Protein AF-A0A1J7C7L7-F1 (afdb_monomer_lite)

pLDDT: mean 82.81, std 12.19, range [36.19, 93.81]

Structure (mmCIF, N/CA/C/O b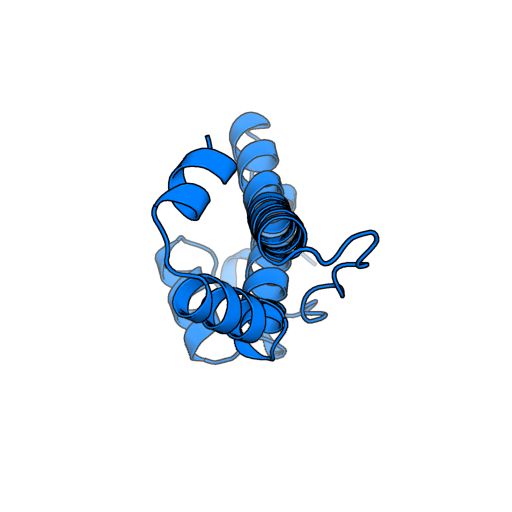ackbone):
data_AF-A0A1J7C7L7-F1
#
_entry.id   AF-A0A1J7C7L7-F1
#
loop_
_atom_site.group_PDB
_atom_site.id
_atom_site.type_symbol
_atom_site.label_atom_id
_atom_site.label_alt_id
_atom_site.label_comp_id
_atom_site.label_asym_id
_atom_site.label_entity_id
_atom_site.label_seq_id
_atom_site.pdbx_PDB_ins_code
_atom_site.Cartn_x
_atom_site.Cartn_y
_atom_site.Cartn_z
_atom_site.occupancy
_atom_site.B_iso_or_equiv
_atom_site.auth_seq_id
_atom_site.auth_comp_id
_atom_site.auth_asym_id
_atom_site.auth_atom_id
_atom_site.pdbx_PDB_model_num
ATOM 1 N N . MET A 1 1 ? 8.157 8.646 12.339 1.00 60.72 1 MET A N 1
ATOM 2 C CA . MET A 1 1 ? 7.439 9.696 11.579 1.00 60.72 1 MET A CA 1
ATOM 3 C C . MET A 1 1 ? 5.990 9.289 11.350 1.00 60.72 1 MET A C 1
ATOM 5 O O . MET A 1 1 ? 5.114 10.031 11.753 1.00 60.72 1 MET A O 1
ATOM 9 N N . LEU A 1 2 ? 5.734 8.085 10.824 1.00 71.38 2 LEU A N 1
ATOM 10 C CA . LEU A 1 2 ? 4.378 7.577 10.576 1.00 71.38 2 LEU A CA 1
ATOM 11 C C . LEU A 1 2 ? 3.505 7.480 11.845 1.00 71.38 2 LEU A C 1
ATOM 13 O O . LEU A 1 2 ? 2.364 7.923 11.849 1.00 71.38 2 LEU A O 1
ATOM 17 N N . THR A 1 3 ? 4.074 7.006 12.955 1.00 71.69 3 THR A N 1
ATOM 18 C CA . THR A 1 3 ? 3.386 6.918 14.256 1.00 71.69 3 THR A CA 1
ATOM 19 C C . THR A 1 3 ? 2.934 8.284 14.784 1.00 71.69 3 THR A C 1
ATOM 21 O O . THR A 1 3 ? 1.812 8.407 15.258 1.00 71.69 3 THR A O 1
ATOM 24 N N . ALA A 1 4 ? 3.758 9.327 14.627 1.00 74.81 4 ALA A N 1
ATOM 25 C CA . ALA A 1 4 ? 3.439 10.683 15.084 1.00 74.81 4 ALA A CA 1
ATOM 26 C C . ALA A 1 4 ? 2.278 11.311 14.289 1.00 74.81 4 ALA A C 1
ATOM 28 O O . ALA A 1 4 ? 1.431 11.996 14.854 1.00 74.81 4 ALA A O 1
ATOM 29 N N . GLU A 1 5 ? 2.188 11.028 12.986 1.00 77.25 5 GLU A N 1
ATOM 30 C CA . GLU A 1 5 ? 1.050 11.460 12.161 1.00 77.25 5 GLU A CA 1
ATOM 31 C C . GLU A 1 5 ? -0.255 10.765 12.586 1.00 77.25 5 GLU A C 1
ATOM 33 O O . GLU A 1 5 ? -1.320 11.383 12.615 1.00 77.25 5 GLU A O 1
ATOM 38 N N . LEU A 1 6 ? -0.180 9.486 12.975 1.00 83.50 6 LEU A N 1
ATOM 39 C CA . LEU A 1 6 ? -1.329 8.717 13.465 1.00 83.50 6 LEU A CA 1
ATOM 40 C C . LEU A 1 6 ? -1.743 9.086 14.901 1.00 83.50 6 LEU A C 1
ATOM 42 O O . LEU A 1 6 ? -2.901 8.893 15.277 1.00 83.50 6 LEU A O 1
ATOM 46 N N . GLU A 1 7 ? -0.838 9.634 15.713 1.00 81.25 7 GLU A N 1
ATOM 47 C CA . GLU A 1 7 ? -1.153 10.155 17.052 1.00 81.25 7 GLU A CA 1
ATOM 48 C C . GLU A 1 7 ? -2.107 11.354 16.992 1.00 81.25 7 GLU A C 1
ATOM 50 O O . GLU A 1 7 ? -3.000 11.465 17.834 1.00 81.25 7 GLU A O 1
ATOM 55 N N . GLY A 1 8 ? -1.980 12.197 15.961 1.00 84.06 8 GLY A N 1
ATOM 56 C CA . GLY A 1 8 ? -2.882 13.325 15.710 1.00 84.06 8 GLY A CA 1
ATOM 57 C C . GLY A 1 8 ? -4.281 12.922 15.223 1.00 84.06 8 GLY A C 1
ATOM 58 O O . GLY A 1 8 ? -5.187 13.757 15.191 1.00 84.06 8 GLY A O 1
ATOM 59 N N . GLN A 1 9 ? -4.486 11.655 14.853 1.00 89.06 9 GLN A N 1
ATOM 60 C CA . GLN A 1 9 ? -5.759 11.157 14.338 1.00 89.06 9 GLN A CA 1
ATOM 61 C C . GLN A 1 9 ? -6.661 10.612 15.452 1.00 89.06 9 GLN A C 1
ATOM 63 O O . GLN A 1 9 ? -6.230 9.970 16.414 1.00 89.06 9 GLN A O 1
ATOM 68 N N . SER A 1 10 ? -7.971 10.829 15.298 1.00 92.12 10 SER A N 1
ATOM 69 C CA . SER A 1 10 ? -8.965 10.229 16.195 1.00 92.12 10 SER A CA 1
ATOM 70 C C . SER A 1 10 ? -9.018 8.705 16.034 1.00 92.12 10 SER A C 1
ATOM 72 O O . SER A 1 10 ? -8.830 8.181 14.936 1.00 92.12 10 SER A O 1
ATOM 74 N N . PHE A 1 11 ? -9.393 7.987 17.096 1.00 91.00 11 PHE A N 1
ATOM 75 C CA . PHE A 1 11 ? -9.567 6.527 17.060 1.00 91.00 11 PHE A CA 1
ATOM 76 C C . PHE A 1 11 ? -10.500 6.063 15.921 1.00 91.00 11 PHE A C 1
ATOM 78 O O . PHE A 1 11 ? -10.189 5.124 15.186 1.00 91.00 11 PHE A O 1
ATOM 85 N N . ASN A 1 12 ? -11.616 6.772 15.710 1.00 91.62 12 ASN A N 1
ATOM 86 C CA . ASN A 1 12 ? -12.573 6.481 14.636 1.00 91.62 12 ASN A CA 1
ATOM 87 C C . ASN A 1 12 ? -12.021 6.773 13.234 1.00 91.62 12 ASN A C 1
ATOM 89 O O . ASN A 1 12 ? -12.500 6.197 12.256 1.00 91.62 12 ASN A O 1
ATOM 93 N N . ALA A 1 13 ? -11.071 7.702 13.104 1.00 90.56 13 ALA A N 1
ATOM 94 C CA . ALA A 1 13 ? -10.379 7.941 11.841 1.00 90.56 13 ALA A CA 1
ATOM 95 C C . ALA A 1 13 ? -9.415 6.786 11.552 1.00 90.56 13 ALA A C 1
ATOM 97 O O . ALA A 1 13 ? -9.538 6.166 10.500 1.00 90.5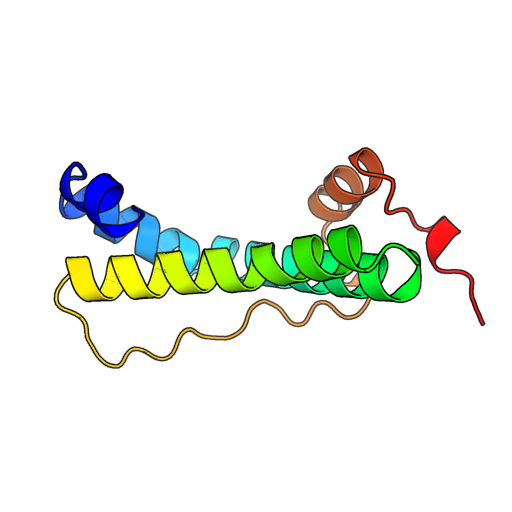6 13 ALA A O 1
ATOM 98 N N . CYS A 1 14 ? -8.570 6.411 12.520 1.00 91.44 14 CYS A N 1
ATOM 99 C CA . CYS A 1 14 ? -7.652 5.276 12.388 1.00 91.44 14 CYS A CA 1
ATOM 100 C C . CYS A 1 14 ? -8.390 3.968 12.069 1.00 91.44 14 CYS A C 1
ATOM 102 O O . CYS A 1 14 ? -7.981 3.235 11.177 1.00 91.44 14 CYS A O 1
ATOM 104 N N . THR A 1 15 ? -9.525 3.710 12.727 1.00 92.25 15 THR A N 1
ATOM 105 C CA . THR A 1 15 ? -10.349 2.515 12.467 1.00 92.25 15 THR A CA 1
ATOM 106 C C . THR A 1 15 ? -10.864 2.478 11.025 1.00 92.25 15 THR A C 1
ATOM 108 O O . THR A 1 15 ? -10.816 1.437 10.378 1.00 92.25 15 THR A O 1
ATOM 111 N N . ARG A 1 16 ? -11.331 3.617 10.492 1.00 92.81 16 ARG A N 1
ATOM 112 C CA . ARG A 1 16 ? -11.800 3.708 9.099 1.00 92.81 16 ARG A CA 1
ATOM 113 C C . ARG A 1 16 ? -10.660 3.581 8.093 1.00 92.81 16 ARG A C 1
ATOM 115 O O . ARG A 1 16 ? -10.832 2.916 7.080 1.00 92.81 16 ARG A O 1
ATOM 122 N N . MET A 1 17 ? -9.513 4.202 8.370 1.00 93.81 17 MET A N 1
ATOM 123 C CA . MET A 1 17 ? -8.317 4.068 7.533 1.00 93.81 17 MET A CA 1
ATOM 124 C C . MET A 1 17 ? -7.880 2.607 7.455 1.00 93.81 17 MET A C 1
ATOM 126 O O . MET A 1 17 ? -7.680 2.098 6.357 1.00 93.81 17 MET A O 1
ATOM 130 N N . LEU A 1 18 ? -7.821 1.925 8.602 1.00 93.81 18 LEU A N 1
ATOM 131 C CA . LEU A 1 18 ? -7.468 0.514 8.665 1.00 93.81 18 LEU A CA 1
ATOM 132 C C . LEU A 1 18 ? -8.463 -0.345 7.875 1.00 93.81 18 LEU A C 1
ATOM 134 O O . LEU A 1 18 ? -8.043 -1.109 7.017 1.00 93.81 18 LEU A O 1
ATOM 138 N N . ALA A 1 19 ? -9.770 -0.153 8.076 1.00 92.06 19 ALA A N 1
ATOM 139 C CA . ALA A 1 19 ? -10.794 -0.901 7.344 1.00 92.06 19 ALA A CA 1
ATOM 140 C C . ALA A 1 19 ? -10.697 -0.715 5.817 1.00 92.06 19 ALA A C 1
ATOM 142 O O . ALA A 1 19 ? -10.874 -1.673 5.070 1.00 92.06 19 ALA A O 1
ATOM 143 N N . ASN A 1 20 ? -10.382 0.496 5.345 1.00 93.50 20 ASN A N 1
ATOM 144 C CA . ASN A 1 20 ? -10.174 0.749 3.917 1.00 93.50 20 ASN A CA 1
ATOM 145 C C . ASN A 1 20 ? -8.928 0.032 3.373 1.00 93.50 20 ASN A C 1
ATOM 147 O O . ASN A 1 20 ? -8.951 -0.436 2.238 1.00 93.50 20 ASN A O 1
ATOM 151 N N . LEU A 1 21 ? -7.849 -0.028 4.160 1.00 92.56 21 LEU A N 1
ATOM 152 C CA . LEU A 1 21 ? -6.582 -0.643 3.757 1.00 92.56 21 LEU A CA 1
ATOM 153 C C . LEU A 1 21 ? -6.601 -2.182 3.853 1.00 92.56 21 LEU A C 1
ATOM 155 O O . LEU A 1 21 ? -5.958 -2.856 3.049 1.00 92.56 21 LEU A O 1
ATOM 159 N N . GLU A 1 22 ? -7.349 -2.745 4.804 1.00 91.94 22 GLU A N 1
ATOM 160 C CA . GLU A 1 22 ? -7.569 -4.195 4.928 1.00 91.94 22 GLU A CA 1
ATOM 161 C C . GLU A 1 22 ? -8.618 -4.717 3.929 1.00 91.94 22 GLU A C 1
ATOM 163 O O . GLU A 1 22 ? -8.555 -5.877 3.517 1.00 91.94 22 GLU A O 1
ATOM 168 N N . GLY A 1 23 ? -9.586 -3.875 3.551 1.00 88.44 23 GLY A N 1
ATOM 169 C CA . GLY A 1 23 ? -10.656 -4.210 2.613 1.00 88.44 23 GLY A CA 1
ATOM 170 C C . GLY A 1 23 ? -10.218 -4.256 1.145 1.00 88.44 23 GLY A C 1
ATOM 171 O O . GLY A 1 23 ? -9.053 -4.045 0.816 1.00 88.44 23 GLY A O 1
ATOM 172 N N . GLU A 1 24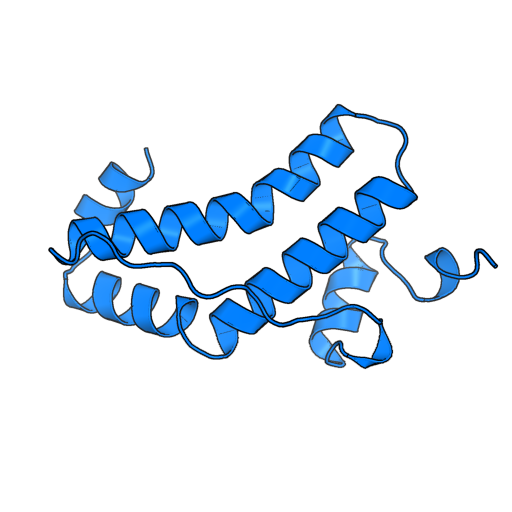 ? -11.191 -4.493 0.259 1.00 88.62 24 GLU A N 1
ATOM 173 C CA . GLU A 1 24 ? -11.007 -4.644 -1.198 1.00 88.62 24 GLU A CA 1
ATOM 174 C C . GLU A 1 24 ? -10.149 -3.523 -1.802 1.00 88.62 24 GLU A C 1
ATOM 176 O O . GLU A 1 24 ? -9.139 -3.794 -2.440 1.00 88.62 24 GLU A O 1
ATOM 181 N N . TYR A 1 25 ? -10.458 -2.262 -1.479 1.00 87.44 25 TYR A N 1
ATOM 182 C CA . TYR A 1 25 ? -9.688 -1.110 -1.956 1.00 87.44 25 TYR A CA 1
ATOM 183 C C . TYR A 1 25 ? -8.190 -1.206 -1.632 1.00 87.44 25 TYR A C 1
ATOM 185 O O . TYR A 1 25 ? -7.345 -0.931 -2.481 1.00 87.44 25 TYR A O 1
ATOM 193 N N . GLY A 1 26 ? -7.842 -1.547 -0.391 1.00 90.06 26 GLY A N 1
ATOM 194 C CA . GLY A 1 26 ? -6.450 -1.611 0.031 1.00 90.06 26 GLY A CA 1
ATOM 195 C C . GLY A 1 26 ? -5.720 -2.848 -0.478 1.00 90.06 26 GLY A C 1
ATOM 196 O O . GLY A 1 26 ? -4.505 -2.793 -0.671 1.00 90.06 26 GLY A O 1
ATOM 197 N N . GLN A 1 27 ? -6.438 -3.948 -0.708 1.00 90.62 27 GLN A N 1
ATOM 198 C CA . GLN A 1 27 ? -5.894 -5.133 -1.372 1.00 90.62 27 GLN A CA 1
ATOM 199 C C . GLN A 1 27 ? -5.566 -4.824 -2.836 1.00 90.62 27 GLN A C 1
ATOM 201 O O . GLN A 1 27 ? -4.439 -5.080 -3.263 1.00 90.62 27 GLN A O 1
ATOM 206 N N . ASP A 1 28 ? -6.489 -4.188 -3.559 1.00 90.12 28 ASP A N 1
ATOM 207 C CA . ASP A 1 28 ? -6.286 -3.762 -4.946 1.00 90.12 28 ASP A CA 1
ATOM 208 C C . ASP A 1 28 ? -5.142 -2.752 -5.061 1.00 90.12 28 ASP A C 1
ATOM 210 O O . ASP A 1 28 ? -4.256 -2.908 -5.898 1.00 90.12 28 ASP A O 1
ATOM 214 N N . LEU A 1 29 ? -5.103 -1.745 -4.179 1.00 89.38 29 LEU A N 1
ATOM 215 C CA . LEU A 1 29 ? -4.027 -0.752 -4.149 1.00 89.38 29 LEU A CA 1
ATOM 216 C C . LEU A 1 29 ? -2.652 -1.415 -4.024 1.00 89.38 29 LEU A C 1
ATOM 218 O O . LEU A 1 29 ? -1.735 -1.059 -4.761 1.00 89.38 29 LEU A O 1
ATOM 222 N N . ARG A 1 30 ? -2.503 -2.368 -3.099 1.00 92.25 30 ARG A N 1
ATOM 223 C CA . ARG A 1 30 ? -1.236 -3.084 -2.901 1.00 92.25 30 ARG A CA 1
ATOM 224 C C . ARG A 1 30 ? -0.891 -3.956 -4.104 1.00 92.25 30 ARG A C 1
ATOM 226 O O . ARG A 1 30 ? 0.228 -3.853 -4.585 1.00 92.25 30 ARG A O 1
ATOM 233 N N . GLY A 1 31 ? -1.863 -4.676 -4.668 1.00 90.12 31 GLY A N 1
ATOM 234 C CA . GLY A 1 31 ? -1.660 -5.460 -5.891 1.00 90.12 31 GLY A CA 1
ATOM 235 C C . GLY A 1 31 ? -1.212 -4.611 -7.087 1.00 90.12 31 GLY A C 1
ATOM 236 O O . GLY A 1 31 ? -0.307 -4.996 -7.824 1.00 90.12 31 GLY A O 1
ATOM 237 N N . VAL A 1 32 ? -1.783 -3.414 -7.266 1.00 89.06 32 VAL A N 1
ATOM 238 C CA . VAL A 1 32 ? -1.370 -2.483 -8.333 1.00 89.06 32 VAL A CA 1
ATOM 239 C C . VAL A 1 32 ? 0.042 -1.947 -8.094 1.00 89.06 32 VAL A C 1
ATOM 241 O O . VAL A 1 32 ? 0.805 -1.799 -9.049 1.00 89.06 32 VAL A O 1
ATOM 244 N N . LEU A 1 33 ? 0.399 -1.642 -6.842 1.00 91.50 33 LEU A N 1
ATOM 245 C CA . LEU A 1 33 ? 1.745 -1.185 -6.495 1.00 91.50 33 LEU A CA 1
ATOM 246 C C . LEU A 1 33 ? 2.786 -2.291 -6.699 1.00 91.50 33 LEU A C 1
ATOM 248 O O . LEU A 1 33 ? 3.851 -1.999 -7.241 1.00 91.50 33 LEU A O 1
ATOM 252 N N . ASP A 1 34 ? 2.473 -3.532 -6.319 1.00 91.38 34 ASP A N 1
ATOM 253 C CA . ASP A 1 34 ? 3.328 -4.700 -6.554 1.00 91.38 34 ASP A CA 1
ATOM 254 C C . ASP A 1 34 ? 3.542 -4.910 -8.053 1.00 91.38 34 ASP A C 1
ATOM 256 O O . ASP A 1 34 ? 4.682 -4.930 -8.518 1.00 91.38 34 ASP A O 1
ATOM 260 N N . PHE A 1 35 ? 2.458 -4.933 -8.835 1.00 88.81 35 PHE A N 1
ATOM 261 C CA . PHE A 1 35 ? 2.538 -5.045 -10.290 1.00 88.81 35 PHE A CA 1
ATOM 262 C C . PHE A 1 35 ? 3.387 -3.921 -10.899 1.00 88.81 35 PHE A C 1
ATOM 264 O O . PHE A 1 35 ? 4.265 -4.169 -11.723 1.00 88.81 35 PHE A O 1
ATOM 271 N N . ALA A 1 36 ? 3.171 -2.669 -10.484 1.00 87.75 36 ALA A N 1
ATOM 272 C CA . ALA A 1 36 ? 3.960 -1.541 -10.969 1.00 87.75 36 ALA A CA 1
ATOM 273 C C . ALA A 1 36 ? 5.449 -1.677 -10.606 1.00 87.75 36 ALA A C 1
ATOM 275 O O . ALA A 1 36 ? 6.307 -1.373 -11.438 1.00 87.75 36 ALA A O 1
ATOM 276 N N . ALA A 1 37 ? 5.767 -2.148 -9.399 1.00 90.38 37 ALA A N 1
ATOM 277 C CA . ALA A 1 37 ? 7.141 -2.381 -8.970 1.00 90.38 37 ALA A CA 1
ATOM 278 C C . ALA A 1 37 ? 7.819 -3.489 -9.787 1.00 90.38 37 ALA A C 1
ATOM 280 O O . ALA A 1 37 ? 8.961 -3.310 -10.220 1.00 90.38 37 ALA A O 1
ATOM 281 N N . GLU A 1 38 ? 7.104 -4.577 -10.081 1.00 90.38 38 GLU A N 1
ATOM 282 C CA . GLU A 1 38 ? 7.578 -5.632 -10.979 1.00 90.38 38 GLU A CA 1
ATOM 283 C C . GLU A 1 38 ? 7.872 -5.090 -12.380 1.00 90.38 38 GLU A C 1
ATOM 285 O O . GLU A 1 38 ? 8.943 -5.352 -12.931 1.00 90.38 38 GLU A O 1
ATOM 290 N N . GLN A 1 39 ? 6.970 -4.273 -12.933 1.00 86.44 39 GLN A N 1
ATOM 291 C CA . GLN A 1 39 ? 7.158 -3.659 -14.249 1.00 86.44 39 GLN A CA 1
ATOM 292 C C . GLN A 1 39 ? 8.377 -2.738 -14.296 1.00 86.44 39 GLN A C 1
ATOM 294 O O . GLN A 1 39 ? 9.173 -2.809 -15.235 1.00 86.44 39 GLN A O 1
ATOM 299 N N . VAL A 1 40 ? 8.573 -1.902 -13.274 1.00 88.19 40 VAL A N 1
ATOM 300 C CA . VAL A 1 40 ? 9.770 -1.054 -13.180 1.00 88.19 40 VAL A CA 1
ATOM 301 C C . VAL A 1 40 ? 11.024 -1.919 -13.049 1.00 88.19 40 VAL A C 1
ATOM 303 O O . VAL A 1 40 ? 11.999 -1.672 -13.749 1.00 88.19 40 VAL A O 1
ATOM 306 N N . GLY A 1 41 ? 10.997 -2.972 -12.228 1.00 88.62 41 GLY A N 1
ATOM 307 C CA . GLY A 1 41 ? 12.133 -3.884 -12.061 1.00 88.62 41 GLY A CA 1
ATOM 308 C C . GLY A 1 41 ? 12.538 -4.638 -13.331 1.00 88.62 41 GLY A C 1
ATOM 309 O O . GLY A 1 41 ? 13.687 -5.054 -13.443 1.00 88.62 41 GLY A O 1
ATOM 310 N N . GLN A 1 42 ? 11.617 -4.806 -14.283 1.00 87.94 42 GLN A N 1
ATOM 311 C CA . GLN A 1 42 ? 11.882 -5.444 -15.576 1.00 87.94 42 GLN A CA 1
ATOM 312 C C . GLN A 1 42 ? 12.345 -4.464 -16.661 1.00 87.94 42 GLN A C 1
ATOM 314 O O . GLN A 1 42 ? 12.996 -4.886 -17.615 1.00 87.94 42 GLN A O 1
ATOM 319 N N . THR A 1 43 ? 11.983 -3.183 -16.555 1.00 85.94 43 THR A N 1
ATOM 320 C CA . THR A 1 43 ? 12.135 -2.209 -17.652 1.00 85.94 43 THR A CA 1
ATOM 321 C C . THR A 1 43 ? 13.144 -1.097 -17.374 1.00 85.94 43 THR A C 1
ATOM 323 O O . THR A 1 43 ? 13.593 -0.444 -18.314 1.00 85.94 43 THR A O 1
ATOM 326 N N . GLU A 1 44 ? 13.511 -0.870 -16.114 1.00 90.19 44 GLU A N 1
ATOM 327 C CA . GLU A 1 44 ? 14.409 0.204 -15.692 1.00 90.19 44 GLU A CA 1
ATOM 328 C C . GLU A 1 44 ? 15.755 -0.354 -15.208 1.00 90.19 44 GLU A C 1
ATOM 330 O O . GLU A 1 44 ? 15.811 -1.314 -14.441 1.00 90.19 44 GLU A O 1
ATOM 335 N N . GLU A 1 45 ? 16.848 0.278 -15.638 1.00 89.56 45 GLU A N 1
ATOM 336 C CA . GLU A 1 45 ? 18.213 -0.122 -15.271 1.00 89.56 45 GLU A CA 1
ATOM 337 C C . GLU A 1 45 ? 18.723 0.630 -14.034 1.00 89.56 45 GLU A C 1
ATOM 339 O O . GLU A 1 45 ? 19.635 0.156 -13.356 1.00 89.56 45 GLU A O 1
ATOM 344 N N . ASP A 1 46 ? 18.148 1.799 -13.719 1.00 92.81 46 ASP A N 1
ATOM 345 C CA . ASP A 1 46 ? 18.535 2.585 -12.548 1.00 92.81 46 ASP A CA 1
ATOM 346 C C . ASP A 1 46 ? 18.125 1.874 -11.237 1.00 92.81 46 ASP A C 1
ATOM 348 O O . ASP A 1 46 ? 16.937 1.842 -10.882 1.00 92.81 46 ASP A O 1
ATOM 352 N N . PRO A 1 47 ? 19.091 1.369 -10.442 1.00 89.56 47 PRO A N 1
ATOM 353 C CA . PRO A 1 47 ? 18.794 0.605 -9.235 1.00 89.56 47 PRO A CA 1
ATOM 354 C C . PRO A 1 47 ? 18.092 1.443 -8.159 1.00 89.56 47 PRO A C 1
ATOM 356 O O . PRO A 1 47 ? 17.376 0.892 -7.320 1.00 89.56 47 PRO A O 1
ATOM 359 N N . VAL A 1 48 ? 18.261 2.770 -8.165 1.00 91.56 48 VAL A N 1
ATOM 360 C CA . VAL A 1 48 ? 17.582 3.660 -7.215 1.00 91.56 48 VAL A CA 1
ATOM 361 C C . VAL A 1 48 ? 16.095 3.729 -7.536 1.00 91.56 48 VAL A C 1
ATOM 363 O O . VAL A 1 48 ? 15.271 3.669 -6.619 1.00 91.56 48 VAL A O 1
ATOM 366 N N . LYS A 1 49 ? 15.733 3.812 -8.819 1.00 87.19 49 LYS A N 1
ATOM 367 C CA . LYS A 1 49 ? 14.329 3.822 -9.246 1.00 87.19 49 LYS A CA 1
ATOM 368 C C . LYS A 1 49 ? 13.662 2.478 -9.003 1.00 87.19 49 LYS A C 1
ATOM 370 O O . LYS A 1 49 ? 12.572 2.459 -8.437 1.00 87.19 49 LYS A O 1
ATOM 375 N N . VAL A 1 50 ? 14.344 1.378 -9.328 1.00 87.38 50 VAL A N 1
ATOM 376 C CA . VAL A 1 50 ? 13.857 0.022 -9.034 1.00 87.38 50 VAL A CA 1
ATOM 377 C C . VAL A 1 50 ? 13.622 -0.141 -7.533 1.00 87.38 50 VAL A C 1
ATOM 379 O O . VAL A 1 50 ? 12.513 -0.455 -7.112 1.00 87.38 50 VAL A O 1
ATOM 382 N N . SER A 1 51 ? 14.617 0.177 -6.697 1.00 88.31 51 SER A N 1
ATOM 383 C CA . SER A 1 51 ? 14.464 0.114 -5.238 1.00 88.31 51 SER A CA 1
ATOM 384 C C . SER A 1 51 ? 13.332 1.007 -4.729 1.00 88.31 51 SER A C 1
ATOM 386 O O . SER A 1 51 ? 12.630 0.633 -3.795 1.00 88.31 51 SER A O 1
ATOM 388 N N . THR A 1 52 ? 13.144 2.187 -5.320 1.00 89.88 52 THR A N 1
ATOM 389 C CA . THR A 1 52 ? 12.067 3.102 -4.925 1.00 89.88 52 THR A CA 1
ATOM 390 C C . THR A 1 52 ? 10.695 2.538 -5.273 1.00 89.88 52 THR A C 1
ATOM 392 O O . THR A 1 52 ? 9.796 2.624 -4.443 1.00 89.88 52 THR A O 1
ATOM 395 N N . ALA A 1 53 ? 10.541 1.909 -6.439 1.00 88.75 53 ALA A N 1
ATOM 396 C CA . ALA A 1 53 ? 9.283 1.290 -6.838 1.00 88.75 53 ALA A CA 1
ATOM 397 C C . ALA A 1 53 ? 8.856 0.190 -5.850 1.00 88.75 53 ALA A C 1
ATOM 399 O O . ALA A 1 53 ? 7.735 0.226 -5.348 1.00 88.75 53 ALA A O 1
ATOM 400 N N . TYR A 1 54 ? 9.781 -0.697 -5.466 1.00 89.81 54 TYR A N 1
ATOM 401 C CA . TYR A 1 54 ? 9.516 -1.761 -4.488 1.00 89.81 54 TYR A CA 1
ATOM 402 C C . TYR A 1 54 ? 9.296 -1.270 -3.047 1.00 89.81 54 TYR A C 1
ATOM 404 O O . TYR A 1 54 ? 8.812 -2.033 -2.219 1.00 89.81 54 TYR A O 1
ATOM 412 N N . LYS A 1 55 ? 9.607 -0.009 -2.715 1.00 91.44 55 LYS A N 1
ATOM 413 C CA . LYS A 1 55 ? 9.313 0.542 -1.378 1.00 91.44 55 LYS A CA 1
ATOM 414 C C . LYS A 1 55 ? 7.841 0.888 -1.187 1.00 91.44 55 LYS A C 1
ATOM 416 O O . LYS A 1 55 ? 7.381 0.905 -0.050 1.00 91.44 55 LYS A O 1
ATOM 421 N N . TYR A 1 56 ? 7.110 1.219 -2.252 1.00 87.38 56 TYR A N 1
ATOM 422 C CA . TYR A 1 56 ? 5.732 1.694 -2.118 1.00 87.38 56 TYR A CA 1
ATOM 423 C C . TYR A 1 56 ? 4.748 0.625 -1.627 1.00 87.38 56 TYR A C 1
ATOM 425 O O . TYR A 1 56 ? 3.968 0.962 -0.734 1.00 87.38 56 TYR A O 1
ATOM 433 N N . PRO A 1 57 ? 4.780 -0.633 -2.114 1.00 87.00 57 PRO A N 1
ATOM 434 C CA . PRO A 1 57 ? 3.952 -1.692 -1.540 1.00 87.00 57 PRO A CA 1
ATOM 435 C C . PRO A 1 57 ? 4.224 -1.891 -0.045 1.00 87.00 57 PRO A C 1
ATOM 437 O O . PRO A 1 57 ? 3.303 -1.798 0.767 1.00 87.00 57 PRO A O 1
ATOM 440 N N . THR A 1 58 ? 5.502 -2.024 0.334 1.00 88.19 58 THR A N 1
ATOM 441 C CA . THR A 1 58 ? 5.932 -2.175 1.735 1.00 88.19 58 THR A CA 1
ATOM 442 C C . THR A 1 58 ? 5.489 -1.001 2.604 1.00 88.19 58 THR A C 1
ATOM 444 O O . THR A 1 58 ? 5.031 -1.191 3.724 1.00 88.19 58 THR A O 1
ATOM 447 N N . PHE A 1 59 ? 5.544 0.226 2.082 1.00 90.44 59 PHE A N 1
ATOM 448 C CA . PHE A 1 59 ? 5.100 1.404 2.822 1.00 90.44 59 PHE A CA 1
ATOM 449 C C . PHE A 1 59 ? 3.608 1.348 3.185 1.00 90.44 59 PHE A C 1
ATOM 451 O O . PHE A 1 59 ? 3.219 1.801 4.260 1.00 90.44 59 PHE A O 1
ATOM 458 N N . VAL A 1 60 ? 2.756 0.791 2.318 1.00 91.56 60 VAL A N 1
ATOM 459 C CA . VAL A 1 60 ? 1.332 0.611 2.640 1.00 91.56 60 VAL A CA 1
ATOM 460 C C . VAL A 1 60 ? 1.153 -0.435 3.743 1.00 91.56 60 VAL A C 1
ATOM 462 O O . VAL A 1 60 ? 0.329 -0.235 4.635 1.00 91.56 60 VAL A O 1
ATOM 465 N N . GLU A 1 61 ? 1.938 -1.513 3.732 1.00 90.69 61 GLU A N 1
ATOM 466 C CA . GLU A 1 61 ? 1.935 -2.513 4.809 1.00 90.69 61 GLU A CA 1
ATOM 467 C C . GLU A 1 61 ? 2.387 -1.915 6.147 1.00 90.69 61 GLU A C 1
ATOM 469 O O . GLU A 1 61 ? 1.713 -2.111 7.159 1.00 90.69 61 GLU A O 1
ATOM 474 N N . ASP A 1 62 ? 3.439 -1.093 6.145 1.00 91.06 62 ASP A N 1
ATOM 475 C CA . ASP A 1 62 ? 3.909 -0.372 7.334 1.00 91.06 62 ASP A CA 1
ATOM 476 C C . ASP A 1 62 ? 2.816 0.537 7.923 1.00 91.06 62 ASP A C 1
ATOM 478 O O . ASP A 1 62 ? 2.667 0.642 9.143 1.00 91.06 62 ASP A O 1
ATOM 482 N N . VAL A 1 63 ? 2.004 1.179 7.071 1.00 92.06 63 VAL A N 1
ATOM 483 C CA . VAL A 1 63 ? 0.851 1.984 7.511 1.00 92.06 63 VAL A CA 1
ATOM 484 C C . VAL A 1 63 ? -0.207 1.106 8.183 1.00 92.06 63 VAL A C 1
ATOM 486 O O . VAL A 1 63 ? -0.756 1.501 9.214 1.00 92.06 63 VAL A O 1
ATOM 489 N N . ILE A 1 64 ? -0.493 -0.079 7.635 1.00 92.88 64 ILE A N 1
ATOM 490 C CA . ILE A 1 64 ? -1.451 -1.033 8.215 1.00 92.88 64 ILE A CA 1
ATOM 491 C C . ILE A 1 64 ? -0.960 -1.508 9.589 1.00 92.88 64 ILE A C 1
ATOM 493 O O . ILE A 1 64 ? -1.726 -1.475 10.555 1.00 92.88 64 ILE A O 1
ATOM 497 N N . ILE A 1 65 ? 0.320 -1.870 9.705 1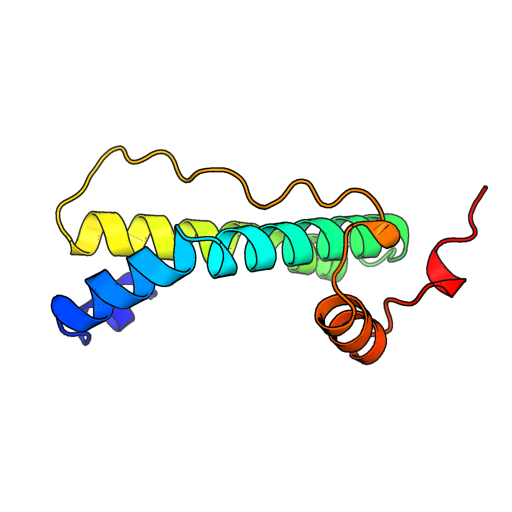.00 91.75 65 ILE A N 1
ATOM 498 C CA . ILE A 1 65 ? 0.948 -2.282 10.969 1.00 91.75 65 ILE A CA 1
ATOM 499 C C . ILE A 1 65 ? 0.850 -1.157 12.006 1.00 91.75 65 ILE A C 1
ATOM 501 O O . ILE A 1 65 ? 0.338 -1.368 13.106 1.00 91.75 65 ILE A O 1
ATOM 505 N N . ALA A 1 66 ? 1.241 0.066 11.642 1.00 92.06 66 ALA A N 1
ATOM 506 C CA . ALA A 1 66 ? 1.185 1.208 12.552 1.00 92.06 66 ALA A CA 1
ATOM 507 C C . ALA A 1 66 ? -0.255 1.536 13.002 1.00 92.06 66 ALA A C 1
ATOM 509 O O . ALA A 1 66 ? -0.484 1.932 14.148 1.00 92.06 66 ALA A O 1
ATOM 510 N N . LEU A 1 67 ? -1.250 1.353 12.127 1.00 92.75 67 LEU A N 1
ATOM 511 C CA . LEU A 1 67 ? -2.665 1.505 12.474 1.00 92.75 67 LEU A CA 1
ATOM 512 C C . LEU A 1 67 ? -3.144 0.415 13.442 1.00 92.75 67 LEU A C 1
ATOM 514 O O . LEU A 1 67 ? -3.888 0.728 14.373 1.00 92.75 67 LEU A O 1
ATOM 518 N N . HIS A 1 68 ? -2.716 -0.837 13.261 1.00 93.62 68 HIS A N 1
ATOM 519 C CA . HIS A 1 68 ? -3.001 -1.917 14.206 1.00 93.62 68 HIS A CA 1
ATOM 520 C C . HIS A 1 68 ? -2.456 -1.602 15.597 1.00 93.62 68 HIS A C 1
ATOM 522 O O . HIS A 1 68 ? -3.228 -1.587 16.561 1.00 93.62 68 HIS A O 1
ATOM 528 N N . GLU A 1 69 ? -1.174 -1.247 15.686 1.00 91.56 69 GLU A N 1
ATOM 529 C CA . GLU A 1 69 ? -0.523 -0.872 16.943 1.00 91.56 69 GLU A CA 1
ATOM 530 C C . GLU A 1 69 ? -1.252 0.291 17.624 1.00 91.56 69 GLU A C 1
ATOM 532 O O . GLU A 1 69 ? -1.577 0.232 18.813 1.00 91.56 69 GLU A O 1
ATOM 537 N N . ARG A 1 70 ? -1.600 1.330 16.853 1.00 89.81 70 ARG A N 1
ATOM 538 C CA . ARG A 1 70 ? -2.333 2.507 17.341 1.00 89.81 70 ARG A CA 1
ATOM 539 C C . ARG A 1 70 ? -3.717 2.171 17.899 1.00 89.81 70 ARG A C 1
ATOM 541 O O . ARG A 1 70 ? -4.214 2.894 18.771 1.00 89.81 70 ARG A O 1
ATOM 548 N N . LEU A 1 71 ? -4.350 1.121 17.383 1.00 91.06 71 LEU A N 1
ATOM 549 C CA . LEU A 1 71 ? -5.660 0.624 17.809 1.00 91.06 71 LEU A CA 1
ATOM 550 C C . LEU A 1 71 ? -5.554 -0.477 18.880 1.00 91.06 71 LEU A C 1
ATOM 552 O O . LEU A 1 71 ? -6.579 -1.034 19.270 1.00 91.06 71 LEU A O 1
ATOM 556 N N . GLY A 1 72 ? -4.346 -0.781 19.369 1.00 90.56 72 GLY A N 1
ATOM 557 C CA . GLY A 1 72 ? -4.106 -1.812 20.383 1.00 90.56 72 GLY A CA 1
ATOM 558 C C . GLY A 1 72 ? -4.273 -3.242 19.862 1.00 90.56 72 GLY A C 1
ATOM 559 O O . GLY A 1 72 ? -4.543 -4.151 20.646 1.00 90.56 72 GLY A O 1
ATOM 560 N N . ARG A 1 73 ? -4.162 -3.446 18.544 1.00 88.19 73 ARG A N 1
ATOM 561 C CA . ARG A 1 73 ? -4.163 -4.760 17.890 1.00 88.19 73 ARG A CA 1
ATOM 562 C C . ARG A 1 73 ? -2.708 -5.112 17.568 1.00 88.19 73 ARG A C 1
ATOM 564 O O . ARG A 1 73 ? -2.071 -4.393 16.813 1.00 88.19 73 ARG A O 1
ATOM 571 N N . TYR A 1 74 ? -2.189 -6.193 18.137 1.00 82.75 74 TYR A N 1
ATOM 572 C CA . TYR A 1 74 ? -0.807 -6.643 17.924 1.00 82.75 74 TYR A CA 1
ATOM 573 C C . TYR A 1 74 ? -0.787 -7.983 17.180 1.00 82.75 74 TYR A C 1
ATOM 575 O O . TYR A 1 74 ? -1.817 -8.655 17.108 1.00 82.75 74 TYR A O 1
ATOM 583 N N . ASP A 1 75 ? 0.368 -8.343 16.614 1.00 74.44 75 ASP A N 1
ATOM 584 C CA . ASP A 1 75 ? 0.608 -9.608 15.897 1.00 74.44 75 ASP A CA 1
ATOM 585 C C . ASP A 1 75 ? -0.339 -9.872 14.713 1.00 74.44 75 ASP A C 1
ATOM 587 O O . ASP A 1 75 ? -0.638 -11.017 14.366 1.00 74.44 75 ASP A O 1
ATOM 591 N N . VAL A 1 76 ? -0.834 -8.809 14.074 1.00 77.00 76 VAL A N 1
ATOM 592 C CA . VAL A 1 76 ? -1.716 -8.952 12.916 1.00 77.00 76 VAL A CA 1
ATOM 593 C C . VAL A 1 76 ? -0.885 -9.189 11.663 1.00 77.00 76 VAL A C 1
ATOM 595 O O . VAL A 1 76 ? -0.085 -8.348 11.260 1.00 77.00 76 VAL A O 1
ATOM 598 N N . LEU A 1 77 ? -1.108 -10.340 11.030 1.00 80.12 77 LEU A N 1
ATOM 599 C CA . LEU A 1 77 ? -0.589 -10.611 9.698 1.00 80.12 77 LEU A CA 1
ATOM 600 C C . LEU A 1 77 ? -1.373 -9.783 8.684 1.00 80.12 77 LEU A C 1
ATOM 602 O O . LEU A 1 77 ? -2.576 -9.975 8.501 1.00 80.12 77 LEU A O 1
ATOM 606 N N . VAL A 1 78 ? -0.668 -8.874 8.019 1.00 82.62 78 VAL A N 1
ATOM 607 C CA . VAL A 1 78 ? -1.206 -8.118 6.895 1.00 82.62 78 VAL A CA 1
ATOM 608 C C . VAL A 1 78 ? -1.442 -9.096 5.746 1.00 82.62 78 VAL A C 1
ATOM 610 O O . VAL A 1 78 ? -0.513 -9.746 5.271 1.00 82.62 78 VAL A O 1
ATOM 613 N N . ALA A 1 79 ? -2.700 -9.244 5.326 1.00 84.56 79 ALA A N 1
ATOM 614 C CA . ALA A 1 79 ? -3.026 -10.069 4.167 1.00 84.56 79 ALA A CA 1
ATOM 615 C C . ALA A 1 79 ? -2.318 -9.514 2.918 1.00 84.56 79 ALA A C 1
ATOM 617 O O . ALA A 1 79 ? -2.239 -8.285 2.795 1.00 84.56 79 ALA A O 1
ATOM 618 N N . PRO A 1 80 ? -1.840 -10.374 2.001 1.00 83.12 80 PRO A N 1
ATOM 619 C CA . PRO A 1 80 ? -1.213 -9.915 0.766 1.00 83.12 80 PRO A CA 1
ATOM 620 C C . PRO A 1 80 ? -2.181 -9.063 -0.068 1.00 83.12 80 PRO A C 1
ATOM 622 O O . PRO A 1 80 ? -3.404 -9.149 0.093 1.00 83.12 80 PRO A O 1
ATOM 625 N N . GLY A 1 81 ? -1.624 -8.232 -0.952 1.00 85.19 81 GLY A N 1
ATOM 626 C CA . GLY A 1 81 ? -2.400 -7.517 -1.964 1.00 85.19 81 GLY A CA 1
ATOM 627 C C . GLY A 1 81 ? -3.103 -8.463 -2.942 1.00 85.19 81 GLY A C 1
ATOM 628 O O . GLY A 1 81 ? -2.893 -9.679 -2.931 1.00 85.19 81 GLY A O 1
ATOM 629 N N . ALA A 1 82 ? -3.953 -7.898 -3.797 1.00 86.38 82 ALA A N 1
ATOM 630 C CA . ALA A 1 82 ? -4.567 -8.643 -4.887 1.00 86.38 82 ALA A CA 1
ATOM 631 C C . ALA A 1 82 ? -3.485 -9.254 -5.800 1.00 86.38 82 ALA A C 1
ATOM 633 O O . ALA A 1 82 ? -2.501 -8.597 -6.136 1.00 86.38 82 ALA A O 1
ATOM 634 N N . ASP A 1 83 ? -3.680 -10.509 -6.213 1.00 84.38 83 ASP A N 1
ATOM 635 C CA . ASP A 1 83 ? -2.748 -11.240 -7.080 1.00 84.38 83 ASP A CA 1
ATOM 636 C C . ASP A 1 83 ? -2.892 -10.777 -8.541 1.00 84.38 83 ASP A C 1
ATOM 638 O O . ASP A 1 83 ? -3.553 -11.421 -9.359 1.00 84.38 83 ASP A O 1
ATOM 642 N N . ILE A 1 84 ? -2.319 -9.612 -8.851 1.00 82.75 84 ILE A N 1
ATOM 643 C CA . ILE A 1 84 ? -2.363 -8.987 -10.176 1.00 82.75 84 ILE A CA 1
ATOM 644 C C . ILE A 1 84 ? -1.093 -9.357 -10.935 1.00 82.75 84 ILE A C 1
ATOM 646 O O . ILE A 1 84 ? -0.056 -8.713 -10.803 1.00 82.75 84 ILE A O 1
ATOM 650 N N . ARG A 1 85 ? -1.177 -10.398 -11.767 1.00 77.94 85 ARG A N 1
ATOM 651 C CA . ARG A 1 85 ? -0.027 -10.877 -12.556 1.00 77.94 85 ARG A CA 1
ATOM 652 C C . ARG A 1 85 ? -0.058 -10.406 -13.996 1.00 77.94 85 ARG A C 1
ATOM 654 O O . ARG A 1 85 ? 0.958 -10.444 -14.689 1.00 77.94 85 ARG A O 1
ATOM 661 N N . ARG A 1 86 ? -1.241 -10.049 -14.497 1.00 77.12 86 ARG A N 1
ATOM 662 C CA . ARG A 1 86 ? -1.445 -9.676 -15.894 1.00 77.12 86 ARG A CA 1
ATOM 663 C C . ARG A 1 86 ? -2.190 -8.365 -15.988 1.00 77.12 86 ARG A C 1
ATOM 665 O O . ARG A 1 86 ? -3.054 -8.043 -15.185 1.00 77.12 86 ARG A O 1
ATOM 672 N N . TYR A 1 87 ? -1.942 -7.669 -17.090 1.00 70.25 87 TYR A N 1
ATOM 673 C CA . TYR A 1 87 ? -2.662 -6.445 -17.418 1.00 70.25 87 TYR A CA 1
ATOM 674 C C . TYR A 1 87 ? -4.180 -6.658 -17.564 1.00 70.25 87 TYR A C 1
ATOM 676 O O . TYR A 1 87 ? -4.954 -5.736 -17.347 1.00 70.25 87 TYR A O 1
ATOM 684 N N . SER A 1 88 ? -4.616 -7.875 -17.918 1.00 75.56 88 SER A N 1
ATOM 685 C CA . SER A 1 88 ? -6.036 -8.257 -17.971 1.00 75.56 88 SER A CA 1
ATOM 686 C C . SER A 1 88 ? -6.721 -8.281 -16.609 1.00 75.56 88 SER A C 1
ATOM 688 O O . SER A 1 88 ? -7.947 -8.243 -16.557 1.00 75.56 88 SER A O 1
ATOM 690 N N . ASP A 1 89 ? -5.938 -8.379 -15.538 1.00 78.25 89 ASP A N 1
ATOM 691 C CA . ASP A 1 89 ? -6.433 -8.498 -14.169 1.00 78.25 89 ASP A CA 1
ATOM 692 C C . ASP A 1 89 ? -6.640 -7.103 -13.548 1.00 78.25 89 ASP A C 1
ATOM 694 O O . ASP A 1 89 ? -7.272 -6.967 -12.505 1.00 78.25 89 ASP A O 1
ATOM 698 N N . LEU A 1 90 ? -6.152 -6.053 -14.222 1.00 79.75 90 LEU A N 1
ATOM 699 C CA . LEU A 1 90 ? -6.334 -4.658 -13.844 1.00 79.75 90 LEU A CA 1
ATOM 700 C C . LEU A 1 90 ? -7.705 -4.141 -14.279 1.00 79.75 90 LEU A C 1
ATOM 702 O O . LEU A 1 90 ? -8.167 -4.378 -15.401 1.00 79.75 90 LEU A O 1
ATOM 706 N N . THR A 1 91 ? -8.331 -3.320 -13.436 1.00 79.12 91 THR A N 1
ATOM 707 C CA . THR A 1 91 ? -9.534 -2.603 -13.856 1.00 79.12 91 THR A CA 1
ATOM 708 C C . THR A 1 91 ? -9.177 -1.527 -14.884 1.00 79.12 91 THR A C 1
ATOM 710 O O . THR A 1 91 ? -8.050 -1.031 -14.962 1.00 79.12 91 THR A O 1
ATOM 713 N N . SER A 1 92 ? -10.166 -1.059 -15.650 1.00 77.94 92 SER A N 1
ATOM 714 C CA . SER A 1 92 ? -9.957 0.049 -16.595 1.00 77.94 92 SER A CA 1
ATOM 715 C C . SER A 1 92 ? -9.447 1.333 -15.921 1.00 77.94 92 SER A C 1
ATOM 717 O O . SER A 1 92 ? -8.844 2.179 -16.583 1.00 77.94 92 SER A O 1
ATOM 719 N N . ARG A 1 93 ? -9.694 1.500 -14.614 1.00 77.06 93 ARG A N 1
ATOM 720 C CA . ARG A 1 93 ? -9.184 2.631 -13.835 1.00 77.06 93 ARG A CA 1
ATOM 721 C C . ARG A 1 93 ? -7.685 2.486 -13.572 1.00 77.06 93 ARG A C 1
ATOM 723 O O . ARG A 1 93 ? -6.965 3.465 -13.758 1.00 77.06 93 ARG A O 1
ATOM 730 N N . ASP A 1 94 ? -7.231 1.291 -13.214 1.00 76.38 94 ASP A N 1
ATOM 731 C CA . ASP A 1 94 ? -5.827 1.018 -12.885 1.00 76.38 94 ASP A CA 1
ATOM 732 C C . ASP A 1 94 ? -4.954 1.123 -14.133 1.00 76.38 94 ASP A C 1
ATOM 734 O O . ASP A 1 94 ? -3.947 1.824 -14.134 1.00 76.38 94 ASP A O 1
ATOM 738 N N . ILE A 1 95 ? -5.428 0.557 -15.246 1.00 78.50 95 ILE A N 1
ATOM 739 C CA . ILE A 1 95 ? -4.857 0.720 -16.592 1.00 78.50 95 ILE A CA 1
ATOM 740 C C . ILE A 1 95 ? -4.617 2.202 -16.903 1.00 78.50 95 ILE A C 1
ATOM 742 O O . ILE A 1 95 ? -3.530 2.598 -17.329 1.00 78.50 95 ILE A O 1
ATOM 746 N N . LYS A 1 96 ? -5.632 3.045 -16.672 1.00 74.88 96 LYS A N 1
ATOM 747 C CA . LYS A 1 96 ? -5.541 4.480 -16.948 1.00 74.88 96 LYS A CA 1
ATOM 748 C C . LYS A 1 96 ? -4.529 5.164 -16.027 1.00 74.88 96 LYS A C 1
ATOM 750 O O . LYS A 1 96 ? -3.736 5.966 -16.512 1.00 74.88 96 LYS A O 1
ATOM 755 N N . ALA A 1 97 ? -4.524 4.837 -14.737 1.00 75.25 97 ALA A N 1
ATOM 756 C CA . ALA A 1 97 ? -3.568 5.387 -13.779 1.00 75.25 97 ALA A CA 1
ATOM 757 C C . ALA A 1 97 ? -2.117 5.008 -14.128 1.00 75.25 97 ALA A C 1
ATOM 759 O O . ALA A 1 97 ? -1.254 5.883 -14.170 1.00 75.25 97 ALA A O 1
ATOM 760 N N . LEU A 1 98 ? -1.869 3.741 -14.468 1.00 77.19 98 LEU A N 1
ATOM 761 C CA . LEU A 1 98 ? -0.556 3.241 -14.881 1.00 77.19 98 LEU A CA 1
ATOM 762 C C . LEU A 1 98 ? -0.078 3.886 -16.190 1.00 77.19 98 LEU A C 1
ATOM 764 O O . LEU A 1 98 ? 1.075 4.305 -16.297 1.00 77.19 98 LEU A O 1
ATOM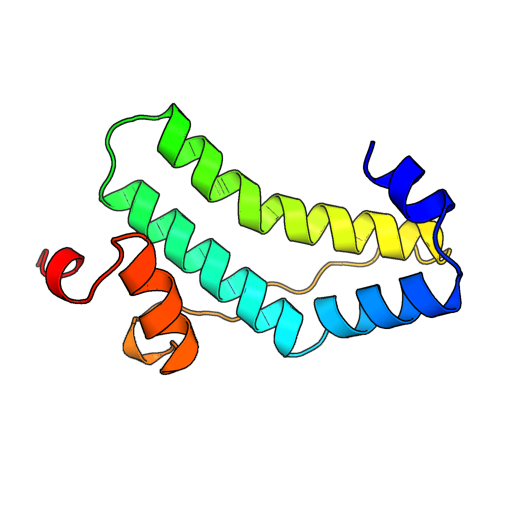 768 N N . SER A 1 99 ? -0.977 4.075 -17.159 1.00 76.00 99 SER A N 1
ATOM 769 C CA . SER A 1 99 ? -0.625 4.730 -18.425 1.00 76.00 99 SER A CA 1
ATOM 770 C C . SER A 1 99 ? -0.150 6.177 -18.237 1.00 76.00 99 SER A C 1
ATOM 772 O O . SER A 1 99 ? 0.753 6.625 -18.943 1.00 76.00 99 SER A O 1
ATOM 774 N N . CYS A 1 100 ? -0.687 6.895 -17.241 1.00 70.06 100 CYS A N 1
ATOM 775 C CA . CYS A 1 100 ? -0.271 8.262 -16.916 1.00 70.06 100 CYS A CA 1
ATOM 776 C C . CYS A 1 100 ? 1.165 8.351 -16.378 1.00 70.06 100 CYS A C 1
ATOM 778 O O . CYS A 1 100 ? 1.758 9.425 -16.437 1.00 70.06 100 CYS A O 1
ATOM 780 N N . VAL A 1 101 ? 1.723 7.250 -15.865 1.00 67.19 101 VAL A N 1
ATOM 781 C CA . VAL A 1 101 ? 3.114 7.172 -15.387 1.00 67.19 101 VAL A CA 1
ATOM 782 C C . VAL A 1 101 ? 4.029 6.423 -16.364 1.00 67.19 101 VAL A C 1
ATOM 784 O O . VAL A 1 101 ? 5.153 6.081 -16.017 1.00 67.19 101 VAL A O 1
ATOM 787 N N . GLY A 1 102 ? 3.566 6.190 -17.599 1.00 66.94 102 GLY A N 1
ATOM 788 C CA . GLY A 1 102 ? 4.350 5.557 -18.665 1.00 66.94 102 GLY A CA 1
ATOM 789 C C . GLY A 1 102 ? 4.297 4.026 -18.692 1.00 66.94 102 GLY A C 1
ATOM 790 O O . GLY A 1 102 ? 4.992 3.415 -19.501 1.00 66.94 102 GLY A O 1
ATOM 791 N N . ILE A 1 103 ? 3.460 3.396 -17.862 1.00 68.38 103 ILE A N 1
ATOM 792 C CA . ILE A 1 103 ? 3.284 1.939 -17.821 1.00 68.38 103 ILE A CA 1
ATOM 793 C C . ILE A 1 103 ? 2.073 1.579 -18.696 1.00 68.38 103 ILE A C 1
ATOM 795 O O . ILE A 1 103 ? 0.918 1.694 -18.280 1.00 68.38 103 ILE A O 1
ATOM 799 N N . GLY A 1 104 ? 2.335 1.200 -19.950 1.00 65.38 104 GLY A N 1
ATOM 800 C CA . GLY A 1 104 ? 1.312 0.918 -20.961 1.00 65.38 104 GLY A CA 1
ATOM 801 C C . GLY A 1 104 ? 1.437 -0.473 -21.584 1.00 65.38 104 GLY A C 1
ATOM 802 O O . GLY A 1 104 ? 2.442 -1.160 -21.437 1.00 65.38 104 GLY A O 1
ATOM 803 N N . THR A 1 105 ? 0.418 -0.875 -22.345 1.00 58.34 105 THR A N 1
ATOM 804 C CA . THR A 1 105 ? 0.341 -2.184 -23.025 1.00 58.34 105 THR A CA 1
ATOM 805 C C . THR A 1 105 ? 1.503 -2.470 -23.984 1.00 58.34 105 THR A C 1
ATOM 807 O O . THR A 1 105 ? 1.836 -3.629 -24.207 1.00 58.34 105 THR A O 1
ATOM 810 N N . ASN A 1 106 ? 2.142 -1.435 -24.537 1.00 54.22 106 ASN A N 1
ATOM 811 C CA . ASN A 1 106 ? 3.252 -1.581 -25.486 1.00 54.22 106 ASN A CA 1
ATOM 812 C C . ASN A 1 106 ? 4.610 -1.837 -24.817 1.00 54.22 106 ASN A C 1
ATOM 814 O O . ASN A 1 106 ? 5.529 -2.286 -25.493 1.00 54.22 106 ASN A O 1
ATOM 818 N N . THR A 1 107 ? 4.745 -1.577 -23.514 1.00 50.75 107 THR A N 1
ATOM 819 C CA . THR A 1 107 ? 5.986 -1.828 -22.760 1.00 50.75 107 THR A CA 1
ATOM 820 C C . THR A 1 107 ? 6.169 -3.320 -22.434 1.00 50.75 107 THR A C 1
ATOM 822 O O . THR A 1 107 ? 7.225 -3.732 -21.974 1.00 50.75 107 THR A O 1
ATOM 825 N N . LEU A 1 108 ? 5.143 -4.134 -22.709 1.00 48.59 108 LEU A N 1
ATOM 826 C CA . LEU A 1 108 ? 5.004 -5.528 -22.286 1.00 48.59 108 LEU A CA 1
ATOM 827 C C . LEU A 1 108 ? 5.066 -6.551 -23.432 1.00 48.59 108 LEU A C 1
ATOM 829 O O . LEU A 1 108 ? 4.894 -7.745 -23.194 1.00 48.59 108 LEU A O 1
ATOM 833 N N . ILE A 1 109 ? 5.326 -6.124 -24.674 1.00 38.81 109 ILE A N 1
ATOM 834 C CA . ILE A 1 109 ? 5.686 -7.060 -25.749 1.00 38.81 109 ILE A CA 1
ATOM 835 C C . ILE A 1 109 ? 7.191 -7.316 -25.656 1.00 38.81 109 ILE A C 1
ATOM 837 O O . ILE A 1 109 ? 7.971 -6.824 -26.467 1.00 38.81 109 ILE A O 1
ATOM 841 N N . VAL A 1 110 ? 7.609 -8.082 -24.653 1.00 36.19 110 VAL A N 1
ATOM 842 C CA . VAL A 1 110 ? 8.865 -8.826 -24.739 1.00 36.19 110 VAL A CA 1
ATOM 843 C C . VAL A 1 110 ? 8.515 -10.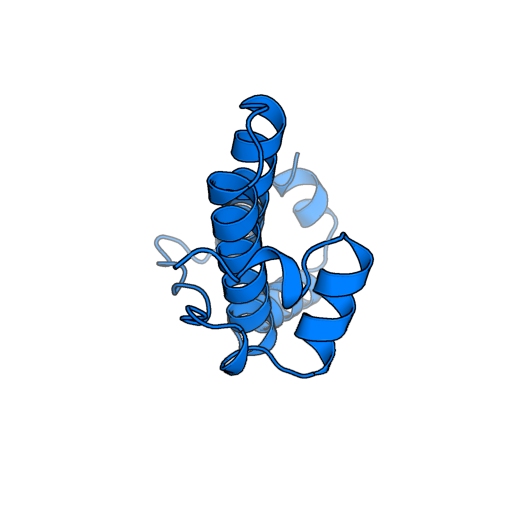292 -24.526 1.00 36.19 110 VAL A C 1
ATOM 845 O O . VAL A 1 110 ? 8.077 -10.697 -23.454 1.00 36.19 110 VAL A O 1
ATOM 848 N N . THR A 1 111 ? 8.603 -11.005 -25.646 1.00 37.22 111 THR A N 1
ATOM 849 C CA . THR A 1 111 ? 8.434 -12.447 -25.875 1.00 37.22 111 THR A CA 1
ATOM 850 C C . THR A 1 111 ? 9.095 -13.340 -24.837 1.00 37.22 111 THR A C 1
ATOM 852 O O . THR A 1 111 ? 10.224 -13.002 -24.421 1.00 37.22 111 THR A O 1
#

Secondary structure (DSSP, 8-state):
-HHHHHHTS-HHHHHHHHHHHHSHHHHHHHHHHHHHHHHHHHH---HHHHHHHHHHHHHHHHHHHHHHHHTT--SPPPPPPP---SGGGS-HHHHHHHHHTT--GGGG---

Radius of gyration: 15.89 Å; chains: 1; bounding box: 31×26×46 Å

Foldseek 3Di:
DLLVVCVPDDLVVLVVLLCCLLDPNVLQVLQLLVQQLVLCVVQPPPVVVSVVSVVVSVVSVVNNQSSCVVNVHPPDDRDHHDNCPDPVVDDPVSQVVCVVVVNHPVSPPDD

Sequence (111 aa):
MLTAELEGQSFNACTRMLANLEGEYGQDLRGVLDFAAEQVGQTEEDPVKVSTAYKYPTFVEDVIIALHERLGRYDVLVAPGADIRRYSDLTSRDIKALSCVGIGTNTLIVT